Protein AF-A0A524JKC5-F1 (afdb_monomer)

Nearest PDB structures (foldseek):
  6xip-assembly1_C-2  TM=4.592E-01  e=2.725E+00  Severe acute respiratory syndrome coronavirus 2
  7s0r-assembly1_A  TM=3.149E-01  e=3.298E+00  Streptococcus agalactiae

Sequence (94 aa):
FPRSIRYCLIKAQISLHEITGNYIGTFKNKAERQLGRLRSDLDYANINEMIAVGLHEFLDDFQTKLFGVGEDISNTFFLLRPTNNEMHNKEVSQ

Radius of gyration: 19.46 Å; Cα contacts (8 Å, |Δi|>4): 41; chains: 1; bounding box: 54×44×41 Å

Secondary structure (DSSP, 8-state):
-HHHHHHHHHHHHHHHHHHHT--TT--SSHHHHHHHHHHHHHHH--HHHHHHH-HHHHHHHHHHHHHHHHHHHHHHHT-PPPPS-SSSSSSS--

Mean predicted aligned error: 8.49 Å

pLDDT: mean 84.78, std 14.66, range [39.34, 97.56]

Solvent-accessible surface area (backbone atoms only — not comparable to full-atom values): 5734 Å² total; per-residue (Å²): 113,70,67,60,54,54,49,50,48,53,51,52,52,52,55,52,27,64,76,69,74,48,61,92,95,64,66,91,51,68,28,54,46,47,47,52,49,58,44,47,56,60,73,69,58,47,71,69,57,40,56,74,73,29,60,66,58,50,50,52,52,52,50,55,54,51,50,53,29,51,49,35,41,41,62,72,77,63,64,72,72,78,74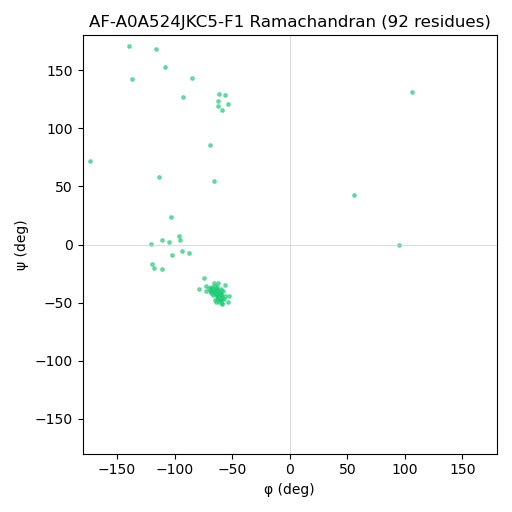,84,79,76,77,74,83,76,79,88,80,127

Foldseek 3Di:
DLVVVLVVLVVVLVVVCVVVVHDPPDDDFPLNVLSVVLSVCSVPDDPVVCVVVPVVVVVVVSVVSVVVSVVRCCVPPPPDDPPPPPVPPPPPDD

Structure (mmCIF, N/CA/C/O backbone):
data_AF-A0A524JKC5-F1
#
_entry.id   AF-A0A524JKC5-F1
#
loop_
_atom_site.group_PDB
_atom_site.id
_atom_site.type_symbol
_atom_site.label_atom_id
_atom_site.label_alt_id
_atom_site.label_comp_id
_atom_site.label_asym_id
_atom_site.label_entity_id
_atom_site.label_seq_id
_atom_site.pdbx_PDB_ins_code
_atom_site.Cartn_x
_atom_site.Cartn_y
_atom_site.Cartn_z
_atom_site.occupancy
_atom_site.B_iso_or_equiv
_atom_site.auth_seq_id
_atom_site.auth_comp_id
_atom_site.auth_asym_id
_atom_site.auth_atom_id
_atom_site.pdbx_PDB_model_num
ATOM 1 N N . PHE A 1 1 ? 19.727 1.453 -1.027 1.00 65.06 1 PHE A N 1
ATOM 2 C CA . PHE A 1 1 ? 18.444 2.133 -0.765 1.00 65.06 1 PHE A CA 1
ATOM 3 C C . PHE A 1 1 ? 17.244 1.168 -0.619 1.00 65.06 1 PHE A C 1
ATOM 5 O O . PHE A 1 1 ? 16.528 1.315 0.363 1.00 65.06 1 PHE A O 1
ATOM 12 N N . PRO A 1 2 ? 17.037 0.119 -1.447 1.00 77.88 2 PRO A N 1
ATOM 13 C CA . PRO A 1 2 ? 15.831 -0.726 -1.334 1.00 77.88 2 PRO A CA 1
ATOM 14 C C . PRO A 1 2 ? 15.723 -1.464 0.011 1.00 77.88 2 PRO A C 1
ATOM 16 O O . PRO A 1 2 ? 14.643 -1.618 0.574 1.00 77.88 2 PRO A O 1
ATOM 19 N N . ARG A 1 3 ? 16.873 -1.850 0.587 1.00 84.88 3 ARG A N 1
ATOM 20 C CA . ARG A 1 3 ? 16.942 -2.515 1.898 1.00 84.88 3 ARG A CA 1
ATOM 21 C C . ARG A 1 3 ? 16.430 -1.650 3.054 1.00 84.88 3 ARG A C 1
ATOM 23 O O . ARG A 1 3 ? 15.776 -2.189 3.939 1.00 84.88 3 ARG A O 1
ATOM 30 N N . SER A 1 4 ? 16.708 -0.343 3.058 1.00 90.69 4 SER A N 1
ATOM 31 C CA . SER A 1 4 ? 16.237 0.547 4.128 1.00 90.69 4 SER A CA 1
ATOM 32 C C . SER A 1 4 ? 14.736 0.797 4.018 1.00 90.69 4 SER A C 1
ATOM 34 O O . SER A 1 4 ? 14.052 0.727 5.031 1.00 90.69 4 SER A O 1
ATOM 36 N N . ILE A 1 5 ? 14.202 0.976 2.804 1.00 90.75 5 ILE A N 1
ATOM 37 C CA . ILE A 1 5 ? 12.747 1.068 2.593 1.00 90.75 5 ILE A CA 1
ATOM 38 C C . ILE A 1 5 ? 12.048 -0.195 3.079 1.00 90.75 5 ILE A C 1
ATOM 40 O O . ILE A 1 5 ? 11.108 -0.120 3.865 1.00 90.75 5 ILE A O 1
ATOM 44 N N . ARG A 1 6 ? 12.534 -1.359 2.650 1.00 91.38 6 ARG A N 1
ATOM 45 C CA . ARG A 1 6 ? 11.982 -2.648 3.061 1.00 91.38 6 ARG A CA 1
ATOM 46 C C . ARG A 1 6 ? 11.974 -2.805 4.580 1.00 91.38 6 ARG A C 1
ATOM 48 O O . ARG A 1 6 ? 10.973 -3.230 5.149 1.00 91.38 6 ARG A O 1
ATOM 55 N N . TYR A 1 7 ? 13.072 -2.432 5.239 1.00 93.38 7 TYR A N 1
ATOM 56 C CA . TYR A 1 7 ? 13.153 -2.430 6.697 1.00 93.38 7 TYR A CA 1
ATOM 57 C C . TYR A 1 7 ? 12.092 -1.514 7.327 1.00 93.38 7 TYR A C 1
ATOM 59 O O . TYR A 1 7 ? 11.376 -1.947 8.229 1.00 93.38 7 TYR A O 1
ATOM 67 N N . CYS A 1 8 ? 11.930 -0.288 6.821 1.00 95.00 8 CYS A N 1
ATOM 68 C CA . CYS A 1 8 ? 10.910 0.642 7.305 1.00 95.00 8 CYS A CA 1
ATOM 69 C C . CYS A 1 8 ? 9.486 0.095 7.129 1.00 95.00 8 CYS A C 1
ATOM 71 O O . CYS A 1 8 ? 8.701 0.178 8.069 1.00 95.00 8 CYS A O 1
ATOM 73 N N . LEU A 1 9 ? 9.160 -0.518 5.984 1.00 94.69 9 LEU A N 1
ATOM 74 C CA . LEU A 1 9 ? 7.843 -1.131 5.757 1.00 94.69 9 LEU A CA 1
ATOM 75 C C . LEU A 1 9 ? 7.562 -2.275 6.739 1.00 94.69 9 LEU A C 1
ATOM 77 O O . LEU A 1 9 ? 6.462 -2.363 7.280 1.00 94.69 9 LEU A O 1
ATOM 81 N N . ILE A 1 10 ? 8.561 -3.119 7.022 1.00 94.56 10 ILE A N 1
ATOM 82 C CA . ILE A 1 10 ? 8.441 -4.186 8.027 1.00 94.56 10 ILE A CA 1
ATOM 83 C C . ILE A 1 10 ? 8.172 -3.588 9.411 1.00 94.56 10 ILE A C 1
ATOM 85 O O . ILE A 1 10 ? 7.272 -4.043 10.115 1.00 94.56 10 ILE A O 1
ATOM 89 N N . LYS A 1 11 ? 8.926 -2.555 9.807 1.00 96.31 11 LYS A N 1
ATOM 90 C CA . LYS A 1 11 ? 8.728 -1.890 11.101 1.00 96.31 11 LYS A CA 1
ATOM 91 C C . LYS A 1 11 ? 7.357 -1.226 11.198 1.00 96.31 11 LYS A C 1
ATOM 93 O O . LYS A 1 11 ? 6.703 -1.401 12.220 1.00 96.31 11 LYS A O 1
ATOM 98 N N . ALA A 1 12 ? 6.904 -0.551 10.144 1.00 95.06 12 ALA A N 1
ATOM 99 C CA . ALA A 1 12 ? 5.573 0.043 10.086 1.00 95.06 12 ALA A CA 1
ATOM 100 C C . ALA A 1 12 ? 4.473 -1.019 10.227 1.00 95.06 12 ALA A C 1
ATOM 102 O O . ALA A 1 12 ? 3.529 -0.819 10.984 1.00 95.06 12 ALA A O 1
ATOM 103 N N . GLN A 1 13 ? 4.615 -2.171 9.561 1.00 93.94 13 GLN A N 1
ATOM 104 C CA . GLN A 1 13 ? 3.641 -3.260 9.650 1.00 93.94 13 GLN A CA 1
ATOM 105 C C . GLN A 1 13 ? 3.576 -3.855 11.060 1.00 93.94 13 GLN A C 1
ATOM 107 O O . GLN A 1 13 ? 2.484 -4.082 11.572 1.00 93.94 13 GLN A O 1
ATOM 112 N N . ILE A 1 14 ? 4.731 -4.064 11.705 1.00 94.25 14 ILE A N 1
ATOM 113 C CA . ILE A 1 14 ? 4.790 -4.506 13.106 1.00 94.25 14 ILE A CA 1
ATOM 114 C C . ILE A 1 14 ? 4.075 -3.493 14.001 1.00 94.25 14 ILE A C 1
ATOM 116 O O . ILE A 1 14 ? 3.188 -3.874 14.752 1.00 94.25 14 ILE A O 1
ATOM 120 N N . SER A 1 15 ? 4.404 -2.205 13.887 1.00 94.81 15 SER A N 1
ATOM 121 C CA . SER A 1 15 ? 3.755 -1.160 14.683 1.00 94.81 15 SER A CA 1
ATOM 122 C C . SER A 1 15 ? 2.241 -1.121 14.479 1.00 94.81 15 SER A C 1
ATOM 124 O O . SER A 1 15 ? 1.502 -0.953 15.442 1.00 94.81 15 SER A O 1
ATOM 126 N N . LEU A 1 16 ? 1.768 -1.306 13.246 1.00 93.12 16 LEU A N 1
ATOM 127 C CA . LEU A 1 16 ? 0.340 -1.292 12.952 1.00 93.12 16 LEU A CA 1
ATOM 128 C C . L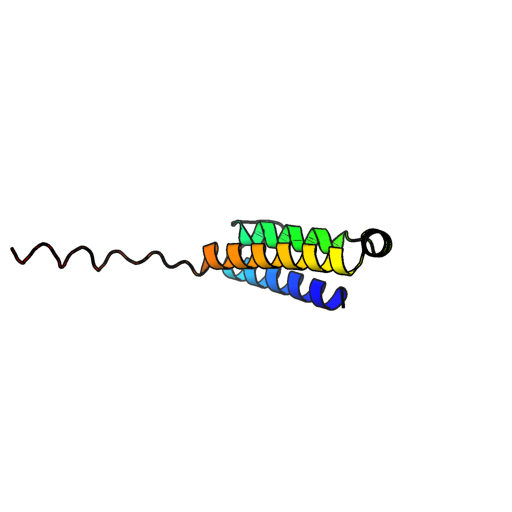EU A 1 16 ? -0.388 -2.482 13.590 1.00 93.12 16 LEU A C 1
ATOM 130 O O . LEU A 1 16 ? -1.450 -2.294 14.174 1.00 93.12 16 LEU A O 1
ATOM 134 N N . HIS A 1 17 ? 0.217 -3.671 13.546 1.00 93.38 17 HIS A N 1
ATOM 135 C CA . HIS A 1 17 ? -0.304 -4.866 14.209 1.00 93.38 17 HIS A CA 1
ATOM 136 C C . HIS A 1 17 ? -0.316 -4.750 15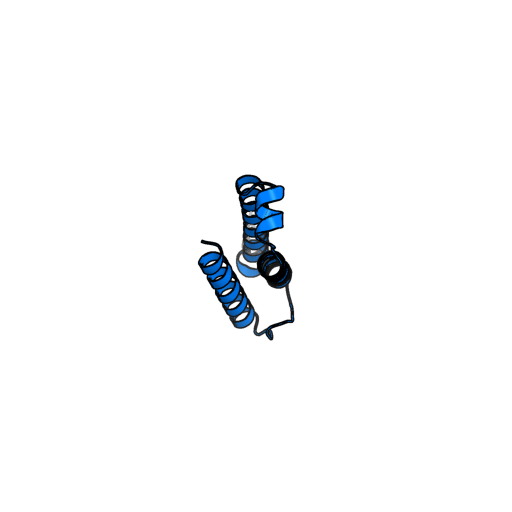.737 1.00 93.38 17 HIS A C 1
ATOM 138 O O . HIS A 1 17 ? -1.275 -5.187 16.372 1.00 93.38 17 HIS A O 1
ATOM 144 N N . GLU A 1 18 ? 0.705 -4.123 16.327 1.00 93.69 18 GLU A N 1
ATOM 145 C CA . GLU A 1 18 ? 0.744 -3.832 17.766 1.00 93.69 18 GLU A CA 1
ATOM 146 C C . GLU A 1 18 ? -0.399 -2.885 18.171 1.00 93.69 18 GLU A C 1
ATOM 148 O O . GLU A 1 18 ? -1.086 -3.132 19.159 1.00 93.69 18 GLU A O 1
ATOM 153 N N . ILE A 1 19 ? -0.668 -1.839 17.378 1.00 92.44 19 ILE A N 1
ATOM 154 C CA . ILE A 1 19 ? -1.760 -0.883 17.639 1.00 92.44 19 ILE A CA 1
ATOM 155 C C . ILE A 1 19 ? -3.138 -1.557 17.545 1.00 92.44 19 ILE A C 1
ATOM 157 O O . ILE A 1 19 ? -4.032 -1.267 18.338 1.00 92.44 19 ILE A O 1
ATOM 161 N N . THR A 1 20 ? -3.343 -2.444 16.571 1.00 91.38 20 THR A N 1
ATOM 162 C CA . THR A 1 20 ? -4.640 -3.099 16.320 1.00 91.38 20 THR A CA 1
ATOM 163 C C . THR A 1 20 ? -4.847 -4.384 17.129 1.00 91.38 20 THR A C 1
ATOM 165 O O . THR A 1 20 ? -5.930 -4.986 17.069 1.00 91.38 20 THR A O 1
ATOM 168 N N . GLY A 1 21 ? -3.811 -4.848 17.838 1.00 89.81 21 GLY A N 1
ATOM 169 C CA . GLY A 1 21 ? -3.776 -6.161 18.480 1.00 89.81 21 GLY A CA 1
ATOM 170 C C . GLY A 1 21 ? -4.047 -7.286 17.479 1.00 89.81 21 GLY A C 1
ATOM 171 O O . GLY A 1 21 ? -4.889 -8.155 17.727 1.00 89.81 21 GLY A O 1
ATOM 172 N N . ASN A 1 22 ? -3.457 -7.207 16.286 1.00 85.31 22 ASN A N 1
ATOM 173 C CA . ASN A 1 22 ? -3.653 -8.182 15.218 1.00 85.31 22 ASN A CA 1
ATOM 174 C C . ASN A 1 22 ? -2.412 -9.058 15.009 1.00 85.31 22 ASN A C 1
ATOM 176 O O . ASN A 1 22 ? -1.292 -8.639 15.283 1.00 85.31 22 ASN A O 1
ATOM 180 N N . TYR A 1 23 ? -2.600 -10.286 14.519 1.00 81.06 23 TYR A N 1
ATOM 181 C CA . TYR A 1 23 ? -1.479 -11.192 14.265 1.00 81.06 23 TYR A CA 1
ATOM 182 C C . TYR A 1 23 ? -0.850 -10.935 12.889 1.00 81.06 23 TYR A C 1
ATOM 184 O O . TYR A 1 23 ? -1.553 -10.676 11.905 1.00 81.06 23 TYR A O 1
ATOM 192 N N . ILE A 1 24 ? 0.477 -11.070 12.809 1.00 74.56 24 ILE A N 1
ATOM 193 C CA . ILE A 1 24 ? 1.248 -10.910 11.570 1.00 74.56 24 ILE A CA 1
ATOM 194 C C . ILE A 1 24 ? 0.722 -11.869 10.493 1.00 74.56 24 ILE A C 1
ATOM 196 O O . ILE A 1 24 ? 0.612 -13.070 10.708 1.00 74.56 24 ILE A O 1
ATOM 200 N N . GLY A 1 25 ? 0.432 -11.339 9.305 1.00 74.81 25 GLY A N 1
ATOM 201 C CA . GLY A 1 25 ? -0.104 -12.123 8.183 1.00 74.81 25 GLY A CA 1
ATOM 202 C C . GLY A 1 25 ? -1.631 -12.103 8.073 1.00 74.81 25 GLY A C 1
ATOM 203 O O . GLY A 1 25 ? -2.182 -12.665 7.132 1.00 74.81 25 GLY A O 1
ATOM 204 N N . THR A 1 26 ? -2.314 -11.406 8.981 1.00 81.75 26 THR A N 1
ATOM 205 C CA . THR A 1 26 ? -3.744 -11.086 8.869 1.00 81.75 26 THR A CA 1
ATOM 206 C C . THR A 1 26 ? -3.940 -9.572 8.756 1.00 81.75 26 THR A C 1
ATOM 208 O O . THR A 1 26 ? -3.002 -8.808 8.969 1.00 81.75 26 THR A O 1
ATOM 211 N N . PHE A 1 27 ? -5.143 -9.111 8.408 1.00 88.06 27 PHE A N 1
ATOM 212 C CA . PHE A 1 27 ? -5.482 -7.685 8.415 1.00 88.06 27 PHE A CA 1
ATOM 213 C C . PHE A 1 27 ? 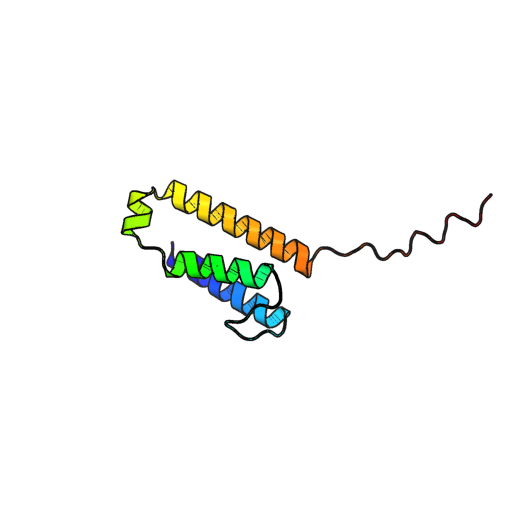-6.877 -7.467 9.010 1.00 88.06 27 PHE A C 1
ATOM 215 O O . PHE A 1 27 ? -7.789 -8.255 8.768 1.00 88.06 27 PHE A O 1
ATOM 222 N N . LYS A 1 28 ? -7.050 -6.384 9.768 1.00 87.62 28 LYS A N 1
ATOM 223 C CA . LYS A 1 28 ? -8.323 -5.941 10.359 1.00 87.62 28 LYS A CA 1
ATOM 224 C C . LYS A 1 28 ? -8.856 -4.658 9.734 1.00 87.62 28 LYS A C 1
ATOM 226 O O . LYS A 1 28 ? -10.043 -4.372 9.843 1.00 87.62 28 LYS A O 1
ATOM 231 N N . ASN A 1 29 ? -7.998 -3.871 9.092 1.00 91.06 29 ASN A N 1
ATOM 232 C CA . ASN A 1 29 ? -8.379 -2.603 8.480 1.00 91.06 29 ASN A CA 1
ATOM 233 C C . ASN A 1 29 ? -7.688 -2.399 7.127 1.00 91.06 29 ASN A C 1
ATOM 235 O O . ASN A 1 29 ? -6.814 -3.167 6.708 1.00 91.06 29 ASN A O 1
ATOM 239 N N . LYS A 1 30 ? -8.124 -1.353 6.421 1.00 93.12 30 LYS A N 1
ATOM 240 C CA . LYS A 1 30 ? -7.625 -1.026 5.086 1.00 93.12 30 LYS A CA 1
ATOM 241 C C . LYS A 1 30 ? -6.131 -0.679 5.106 1.00 93.12 30 LYS A C 1
ATOM 243 O O . LYS A 1 30 ? -5.411 -1.145 4.225 1.00 93.12 30 LYS A O 1
ATOM 248 N N . ALA A 1 31 ? -5.670 0.033 6.137 1.00 94.38 31 ALA A N 1
ATOM 249 C CA . ALA A 1 31 ? -4.270 0.414 6.303 1.00 94.38 31 ALA A CA 1
ATOM 250 C C . ALA A 1 31 ? -3.336 -0.805 6.401 1.00 94.38 31 ALA A C 1
ATOM 252 O O . ALA A 1 31 ? -2.355 -0.884 5.666 1.00 94.38 31 ALA A O 1
ATOM 253 N N . GLU A 1 32 ? -3.669 -1.798 7.234 1.00 94.62 32 GLU A N 1
ATOM 254 C CA . GLU A 1 32 ? -2.896 -3.044 7.359 1.00 94.62 32 GLU A CA 1
ATOM 255 C C . GLU A 1 32 ? -2.826 -3.800 6.037 1.00 94.62 32 GLU A C 1
ATOM 257 O O . GLU A 1 32 ? -1.762 -4.280 5.639 1.00 94.62 32 GLU A O 1
ATOM 262 N N . ARG A 1 33 ? -3.955 -3.869 5.324 1.00 94.31 33 ARG A N 1
ATOM 263 C CA . ARG A 1 33 ? -4.026 -4.551 4.034 1.00 94.31 33 ARG A CA 1
ATOM 264 C C . ARG A 1 33 ? -3.167 -3.861 2.972 1.00 94.31 33 ARG A C 1
ATOM 266 O O . ARG A 1 33 ? -2.422 -4.546 2.273 1.00 94.31 33 ARG A O 1
ATOM 273 N N . GLN A 1 34 ? -3.266 -2.537 2.827 1.00 96.06 34 GLN A N 1
ATOM 274 C CA . GLN A 1 34 ? -2.482 -1.810 1.821 1.00 96.06 34 GLN A CA 1
ATOM 275 C C . GLN A 1 34 ? -0.992 -1.802 2.157 1.00 96.06 34 GLN A C 1
ATOM 277 O O . GLN A 1 34 ? -0.174 -2.012 1.265 1.00 96.06 34 GLN A O 1
ATOM 282 N N . LEU A 1 35 ? -0.629 -1.645 3.433 1.00 95.69 35 LEU A N 1
ATOM 283 C CA . LEU A 1 35 ? 0.767 -1.701 3.857 1.00 95.69 35 LEU A CA 1
ATOM 284 C C . LEU A 1 35 ? 1.379 -3.086 3.607 1.00 95.69 35 LEU A C 1
ATOM 286 O O . LEU A 1 35 ? 2.497 -3.184 3.100 1.00 95.69 35 LEU A O 1
ATOM 290 N N . GLY A 1 36 ? 0.631 -4.154 3.903 1.00 94.38 36 GLY A N 1
ATOM 291 C CA . GLY A 1 36 ? 1.034 -5.522 3.581 1.00 94.38 36 GLY A CA 1
ATOM 292 C C . GLY A 1 36 ? 1.253 -5.720 2.080 1.00 94.38 36 GLY A C 1
ATOM 293 O O . GLY A 1 36 ? 2.288 -6.250 1.683 1.00 94.38 36 GLY A O 1
ATOM 294 N N . ARG A 1 37 ? 0.332 -5.221 1.244 1.00 94.31 37 ARG A N 1
ATOM 295 C CA . ARG A 1 37 ? 0.458 -5.280 -0.219 1.00 94.31 37 ARG A CA 1
ATOM 296 C C . ARG A 1 37 ? 1.689 -4.528 -0.724 1.00 94.31 37 ARG A C 1
ATOM 298 O O . ARG A 1 37 ? 2.465 -5.105 -1.470 1.00 94.31 37 ARG A O 1
ATOM 305 N N . LEU A 1 38 ? 1.901 -3.288 -0.283 1.00 95.25 38 LEU A N 1
ATOM 306 C CA . LEU A 1 38 ? 3.061 -2.482 -0.680 1.00 95.25 38 LEU A CA 1
ATOM 307 C C . LEU A 1 38 ? 4.384 -3.155 -0.295 1.00 95.25 38 LEU A C 1
ATOM 309 O O . LEU A 1 38 ? 5.344 -3.150 -1.065 1.00 95.25 38 LEU A O 1
ATOM 313 N N . ARG A 1 39 ? 4.437 -3.766 0.893 1.00 93.75 39 ARG A N 1
ATOM 314 C CA . ARG A 1 39 ? 5.596 -4.554 1.311 1.00 93.75 39 ARG A CA 1
ATOM 315 C C . ARG A 1 39 ? 5.800 -5.767 0.403 1.00 93.75 39 ARG A C 1
ATOM 317 O O . ARG A 1 39 ? 6.934 -6.006 0.002 1.00 93.75 39 ARG A O 1
ATOM 324 N N . SER A 1 40 ? 4.742 -6.515 0.087 1.00 92.38 40 SER A N 1
ATOM 325 C CA . SER A 1 40 ? 4.826 -7.663 -0.821 1.00 92.38 40 SER A CA 1
ATOM 326 C C . SER A 1 40 ? 5.289 -7.250 -2.216 1.00 92.38 40 SER A C 1
ATOM 328 O O . SER A 1 40 ? 6.196 -7.884 -2.740 1.00 92.38 40 SER A O 1
ATOM 330 N N . ASP A 1 41 ? 4.752 -6.164 -2.779 1.00 90.88 41 ASP A N 1
ATOM 331 C CA . ASP A 1 41 ? 5.196 -5.615 -4.067 1.00 90.88 41 ASP A CA 1
ATOM 332 C C . ASP A 1 41 ? 6.717 -5.378 -4.064 1.00 90.88 41 ASP A C 1
ATOM 334 O O . ASP A 1 41 ? 7.408 -5.766 -5.002 1.00 90.88 41 ASP A O 1
ATOM 338 N N . LEU A 1 42 ? 7.262 -4.806 -2.982 1.00 90.19 42 LEU A N 1
ATOM 339 C CA . LEU A 1 42 ? 8.703 -4.585 -2.839 1.00 90.19 42 LEU A CA 1
ATOM 340 C C . LEU A 1 42 ? 9.499 -5.879 -2.583 1.00 90.19 42 LEU A C 1
ATOM 342 O O . LEU A 1 42 ? 10.629 -5.994 -3.048 1.00 90.19 42 LEU A O 1
ATOM 346 N N . ASP A 1 43 ? 8.941 -6.838 -1.836 1.00 90.19 43 ASP A N 1
ATOM 347 C CA . ASP A 1 43 ? 9.557 -8.148 -1.565 1.00 90.19 43 ASP A CA 1
ATOM 348 C C . ASP A 1 43 ? 9.686 -8.993 -2.849 1.00 90.19 43 ASP A C 1
ATOM 350 O O . ASP A 1 43 ? 10.656 -9.738 -2.992 1.00 90.19 43 ASP A O 1
ATOM 354 N N . TYR A 1 44 ? 8.738 -8.856 -3.782 1.00 89.38 44 TYR A N 1
ATOM 355 C CA . TYR A 1 44 ? 8.736 -9.545 -5.078 1.00 89.38 44 TYR A CA 1
ATOM 356 C C . TYR A 1 44 ? 9.365 -8.736 -6.217 1.00 89.38 44 TYR A C 1
ATOM 358 O O . TYR A 1 44 ? 9.529 -9.267 -7.314 1.00 89.38 44 TYR A O 1
ATOM 366 N N . ALA A 1 45 ? 9.738 -7.478 -5.976 1.00 87.06 45 ALA A N 1
ATOM 367 C CA . ALA A 1 45 ? 10.332 -6.632 -6.997 1.00 87.06 45 ALA A CA 1
ATOM 368 C C . ALA A 1 45 ? 11.672 -7.209 -7.485 1.00 87.06 45 ALA A C 1
ATOM 370 O O . ALA A 1 45 ? 12.610 -7.420 -6.709 1.00 87.06 45 ALA A O 1
ATOM 371 N N . ASN A 1 46 ? 11.779 -7.431 -8.795 1.00 86.31 46 ASN A N 1
ATOM 372 C CA . ASN A 1 46 ? 13.015 -7.859 -9.433 1.00 86.31 46 ASN A CA 1
ATOM 373 C C . ASN A 1 46 ? 13.799 -6.640 -9.929 1.00 86.31 46 ASN A C 1
ATOM 375 O O . ASN A 1 46 ? 13.287 -5.839 -10.706 1.00 86.31 46 ASN A O 1
ATOM 379 N N . ILE A 1 47 ? 15.071 -6.524 -9.537 1.00 83.81 47 ILE A N 1
ATOM 380 C CA . ILE A 1 47 ? 15.917 -5.391 -9.936 1.00 83.81 47 ILE A CA 1
ATOM 381 C C . ILE A 1 47 ? 16.011 -5.221 -11.460 1.00 83.81 47 ILE A C 1
ATOM 383 O O . ILE A 1 47 ? 16.045 -4.093 -11.942 1.00 83.81 47 ILE A O 1
ATOM 387 N N . ASN A 1 48 ? 16.006 -6.316 -12.225 1.00 85.56 48 ASN A N 1
ATOM 388 C CA . ASN A 1 48 ? 16.081 -6.254 -13.684 1.00 85.56 48 ASN A CA 1
ATOM 389 C C . ASN A 1 48 ? 14.785 -5.701 -14.290 1.00 85.56 48 ASN A C 1
ATOM 391 O O . ASN A 1 48 ? 14.839 -4.919 -15.232 1.00 85.56 48 ASN A O 1
ATOM 395 N N . GLU A 1 49 ? 13.632 -6.055 -13.720 1.00 84.00 49 GLU A N 1
ATOM 396 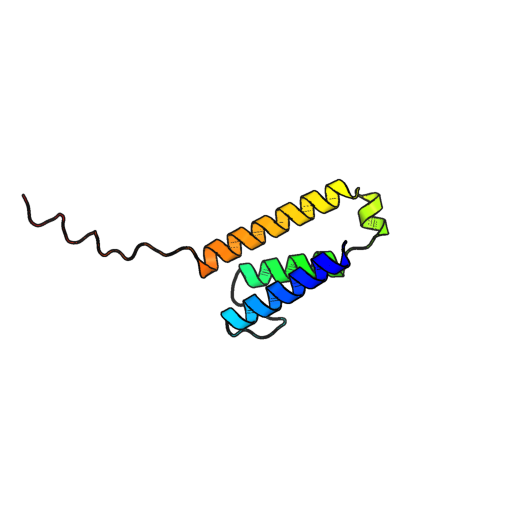C CA . GLU A 1 49 ? 12.327 -5.521 -14.132 1.00 84.00 49 GLU A CA 1
ATOM 397 C C . GLU A 1 49 ? 12.194 -4.044 -13.753 1.00 84.00 49 GLU A C 1
ATOM 399 O O . GLU A 1 49 ? 11.738 -3.240 -14.559 1.00 84.00 49 GLU A O 1
ATOM 404 N N . MET A 1 50 ? 12.672 -3.662 -12.564 1.00 84.56 50 MET A N 1
ATOM 405 C CA . MET A 1 50 ? 12.693 -2.266 -12.115 1.00 84.56 50 MET A CA 1
ATOM 406 C C . MET A 1 50 ? 13.545 -1.388 -13.037 1.00 84.56 50 MET A C 1
ATOM 408 O O . MET A 1 50 ? 13.153 -0.275 -13.368 1.00 84.56 50 MET A O 1
ATOM 412 N N . ILE A 1 51 ? 14.707 -1.887 -13.470 1.00 84.88 51 ILE A N 1
ATOM 413 C CA . ILE A 1 51 ? 15.563 -1.173 -14.425 1.00 84.88 51 ILE A CA 1
ATOM 414 C C . ILE A 1 51 ? 14.901 -1.111 -15.808 1.00 84.88 51 ILE A C 1
ATOM 416 O O . ILE A 1 51 ? 14.997 -0.079 -16.465 1.00 84.88 51 ILE A O 1
ATOM 420 N N . ALA A 1 52 ? 14.217 -2.176 -16.240 1.00 87.75 52 ALA A N 1
ATOM 421 C CA . ALA A 1 52 ? 13.538 -2.221 -17.536 1.00 87.75 52 ALA A CA 1
ATOM 422 C C . ALA A 1 52 ? 12.334 -1.266 -17.627 1.00 87.75 52 ALA A C 1
ATOM 424 O O . ALA A 1 52 ? 12.107 -0.682 -18.682 1.00 87.75 52 ALA A O 1
ATOM 425 N N . VAL A 1 53 ? 11.580 -1.102 -16.535 1.00 84.00 53 VAL A N 1
ATOM 426 C CA . VAL A 1 53 ? 10.477 -0.127 -16.422 1.00 84.00 53 VAL A CA 1
ATOM 427 C C . VAL A 1 53 ? 10.998 1.304 -16.271 1.00 84.00 53 VAL A C 1
ATOM 429 O O . VAL A 1 53 ? 10.340 2.241 -16.710 1.00 84.00 53 VAL A O 1
ATOM 432 N N . GLY A 1 54 ? 12.186 1.455 -15.686 1.00 89.19 54 GLY A N 1
ATOM 433 C CA . GLY A 1 54 ? 12.777 2.734 -15.330 1.00 89.19 54 GLY A CA 1
ATOM 434 C C . GLY A 1 54 ? 12.722 2.959 -13.819 1.00 89.19 54 GLY A C 1
ATOM 435 O O . GLY A 1 54 ? 11.710 2.737 -13.145 1.00 89.19 54 GLY A O 1
ATOM 436 N N . LEU A 1 55 ? 13.869 3.343 -13.248 1.00 88.62 55 LEU A N 1
ATOM 437 C CA . LEU A 1 55 ? 14.010 3.445 -11.796 1.00 88.62 55 LEU A CA 1
ATOM 438 C C . LEU A 1 55 ? 13.163 4.584 -11.224 1.00 88.62 55 LEU A C 1
ATOM 440 O O . LEU A 1 55 ? 12.626 4.437 -10.132 1.00 88.62 55 LEU A O 1
ATOM 444 N N . HIS A 1 56 ? 13.052 5.707 -11.933 1.00 90.69 56 HIS A N 1
ATOM 445 C CA . HIS A 1 56 ? 12.267 6.852 -11.471 1.00 90.69 56 HIS A CA 1
ATOM 446 C C . HIS A 1 56 ? 10.774 6.528 -11.477 1.00 90.69 56 HIS A C 1
ATOM 448 O O . HIS A 1 56 ? 10.089 6.774 -10.494 1.00 90.69 56 HIS A O 1
ATOM 454 N N . GLU A 1 57 ? 10.312 5.855 -12.520 1.00 91.94 57 GLU A N 1
ATOM 455 C CA . GLU A 1 57 ? 8.941 5.404 -12.704 1.00 91.94 57 GLU A CA 1
ATOM 456 C C . GLU A 1 57 ? 8.536 4.408 -11.612 1.00 91.94 57 GLU A C 1
ATOM 458 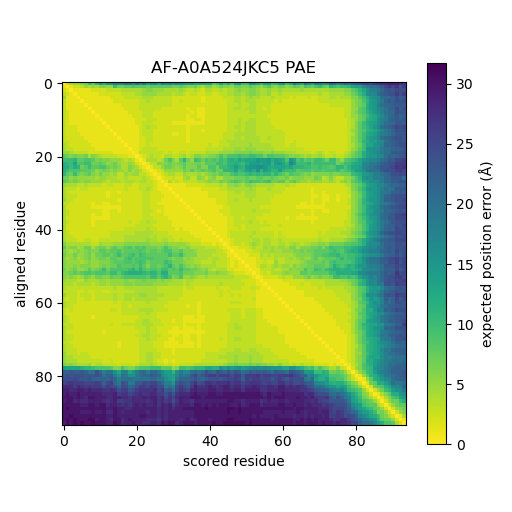O O . GLU A 1 57 ? 7.466 4.525 -11.013 1.00 91.94 57 GLU A O 1
ATOM 463 N N . PHE A 1 58 ? 9.425 3.463 -11.281 1.00 89.44 58 PHE A N 1
ATOM 464 C CA . PHE A 1 58 ? 9.222 2.581 -10.135 1.00 89.44 58 PHE A CA 1
ATOM 465 C C . PHE A 1 58 ? 9.116 3.367 -8.820 1.00 89.44 58 PHE A C 1
ATOM 467 O O . PHE A 1 58 ? 8.274 3.057 -7.974 1.00 89.44 58 PHE A O 1
ATOM 474 N N . LEU A 1 59 ? 9.994 4.354 -8.613 1.00 90.44 59 LEU A N 1
ATOM 475 C CA . LEU A 1 59 ? 9.996 5.158 -7.393 1.00 90.44 59 LEU A CA 1
ATOM 476 C C . LEU A 1 59 ? 8.719 5.988 -7.261 1.00 90.44 59 LEU A C 1
ATOM 478 O O . LEU A 1 59 ? 8.185 6.064 -6.156 1.00 90.44 59 LEU A O 1
ATOM 482 N N . ASP A 1 60 ? 8.215 6.549 -8.355 1.00 93.88 60 ASP A N 1
ATOM 483 C CA . ASP A 1 60 ? 6.982 7.336 -8.380 1.00 93.88 60 ASP A CA 1
ATOM 484 C C . ASP A 1 60 ? 5.754 6.466 -8.071 1.00 93.88 60 ASP A C 1
ATOM 486 O O . ASP A 1 60 ? 4.914 6.846 -7.246 1.00 93.88 60 ASP A O 1
ATOM 490 N N . ASP A 1 61 ? 5.667 5.259 -8.646 1.00 92.56 61 ASP A N 1
ATOM 491 C CA . ASP A 1 61 ? 4.611 4.293 -8.305 1.00 92.56 61 ASP A CA 1
ATOM 492 C C . ASP A 1 61 ? 4.696 3.877 -6.830 1.00 92.56 61 ASP A C 1
ATOM 494 O O . ASP A 1 61 ? 3.698 3.893 -6.100 1.00 92.56 61 ASP A O 1
ATOM 498 N N . PHE A 1 62 ? 5.906 3.571 -6.351 1.00 92.69 62 PHE A N 1
ATOM 499 C CA . PHE A 1 62 ? 6.130 3.216 -4.955 1.00 92.69 62 PHE A CA 1
ATOM 500 C C . PHE A 1 62 ? 5.704 4.345 -4.006 1.00 92.69 62 PHE A C 1
ATOM 502 O O . PHE A 1 62 ? 5.009 4.093 -3.018 1.00 92.69 62 PHE A O 1
ATOM 509 N N . GLN A 1 63 ? 6.095 5.588 -4.299 1.00 94.25 63 GLN A N 1
ATOM 510 C CA . GLN A 1 63 ? 5.717 6.760 -3.510 1.00 94.25 63 GLN A CA 1
ATOM 511 C C . GLN A 1 63 ? 4.203 6.968 -3.517 1.00 94.25 63 GLN A C 1
ATOM 513 O O . GLN A 1 63 ? 3.616 7.147 -2.452 1.00 94.25 63 GLN A O 1
ATOM 518 N N . THR A 1 64 ? 3.555 6.863 -4.678 1.00 97.06 64 THR A N 1
ATOM 519 C CA . THR A 1 64 ? 2.096 6.985 -4.813 1.00 97.06 64 THR A CA 1
ATOM 520 C C . THR A 1 64 ? 1.364 5.971 -3.932 1.00 97.06 64 THR A C 1
ATOM 522 O O . THR A 1 64 ? 0.464 6.331 -3.169 1.00 97.06 64 THR A O 1
ATOM 525 N N . LYS A 1 65 ? 1.789 4.703 -3.961 1.00 96.31 65 LYS A N 1
ATOM 526 C CA . LYS A 1 65 ? 1.227 3.654 -3.095 1.00 96.31 65 LYS A CA 1
ATOM 527 C C . LYS A 1 65 ? 1.481 3.932 -1.614 1.00 96.31 65 LYS A C 1
ATOM 529 O O . LYS A 1 65 ? 0.587 3.722 -0.793 1.00 96.31 65 LYS A O 1
ATOM 534 N N . LEU A 1 66 ? 2.675 4.410 -1.261 1.00 96.69 66 LEU A N 1
ATOM 535 C CA . LEU A 1 66 ? 3.018 4.759 0.118 1.00 96.69 66 LEU A CA 1
ATOM 536 C C . LEU A 1 66 ? 2.150 5.908 0.648 1.00 96.69 66 LEU A C 1
ATOM 538 O O . LEU A 1 66 ? 1.685 5.834 1.786 1.00 96.69 66 LEU A O 1
ATOM 542 N N . PHE A 1 67 ? 1.881 6.929 -0.167 1.00 96.88 67 PHE A N 1
ATOM 543 C CA . PHE A 1 67 ? 0.954 8.001 0.196 1.00 96.88 67 PHE A CA 1
ATOM 544 C C . PHE A 1 67 ? -0.456 7.468 0.454 1.00 96.88 67 PHE A C 1
ATOM 546 O O . PHE A 1 67 ? -1.036 7.792 1.488 1.00 96.88 67 PHE A O 1
ATOM 553 N N . GLY A 1 68 ? -0.965 6.575 -0.402 1.00 97.56 68 GLY A N 1
ATOM 554 C CA . GLY A 1 68 ? -2.267 5.932 -0.187 1.00 97.56 68 GLY A CA 1
ATOM 555 C C . GLY A 1 68 ? -2.341 5.132 1.121 1.00 97.56 68 GLY A C 1
ATOM 556 O O . GLY A 1 68 ? -3.346 5.182 1.829 1.00 97.56 68 GLY A O 1
ATOM 557 N N . VAL A 1 69 ? -1.256 4.446 1.505 1.00 96.94 69 VAL A N 1
ATOM 558 C CA . VAL A 1 69 ? -1.158 3.803 2.830 1.00 96.94 69 VAL A CA 1
ATOM 559 C C . VAL A 1 69 ? -1.232 4.844 3.951 1.00 96.94 69 VAL A C 1
ATOM 561 O O . VAL A 1 69 ? -1.923 4.621 4.944 1.00 96.94 69 VAL A O 1
ATOM 564 N N . GLY A 1 70 ? -0.548 5.981 3.802 1.00 95.88 70 GLY A N 1
ATOM 565 C CA . GLY A 1 70 ? -0.596 7.090 4.756 1.00 95.88 70 GLY A CA 1
ATOM 566 C C . GLY A 1 70 ? -2.006 7.658 4.942 1.00 95.88 70 GLY A C 1
ATOM 567 O O . GLY A 1 70 ? -2.439 7.859 6.078 1.00 95.88 70 GLY A O 1
ATOM 568 N N . GLU A 1 71 ? -2.752 7.843 3.853 1.00 96.50 71 GLU A N 1
ATOM 569 C CA . GLU A 1 71 ? -4.158 8.255 3.909 1.00 96.50 71 GLU A CA 1
ATOM 570 C C . GLU A 1 71 ? -5.026 7.216 4.621 1.00 96.50 71 GLU A C 1
ATOM 572 O O . GLU A 1 71 ? -5.824 7.567 5.489 1.00 96.50 71 GLU A O 1
ATOM 577 N N . ASP A 1 72 ? -4.847 5.929 4.320 1.00 95.69 72 ASP A N 1
ATOM 578 C CA . ASP A 1 72 ? -5.600 4.863 4.979 1.00 95.69 72 ASP A CA 1
ATOM 579 C C . ASP A 1 72 ? -5.301 4.788 6.485 1.00 95.69 72 ASP A C 1
ATOM 581 O O . ASP A 1 72 ? -6.215 4.545 7.279 1.00 95.69 72 ASP A O 1
ATOM 585 N N . ILE A 1 73 ? -4.053 5.035 6.901 1.00 94.75 73 ILE A N 1
ATOM 586 C CA . ILE A 1 73 ? -3.672 5.156 8.317 1.00 94.75 73 ILE A CA 1
ATOM 587 C C . ILE A 1 73 ? -4.366 6.367 8.948 1.00 94.75 73 ILE A C 1
ATOM 589 O O . ILE A 1 73 ? -5.004 6.224 9.993 1.00 94.75 73 ILE A O 1
ATOM 593 N N . SER A 1 74 ? -4.287 7.536 8.306 1.00 94.50 74 SER A N 1
ATOM 594 C CA . SER A 1 74 ? -4.948 8.764 8.767 1.00 94.50 74 SER A CA 1
ATOM 595 C C . SER A 1 74 ? -6.445 8.538 8.986 1.00 94.50 74 SER A C 1
ATOM 597 O O . SER A 1 74 ? -6.980 8.774 10.071 1.00 94.50 74 SER A O 1
ATOM 599 N N . ASN A 1 75 ? -7.103 7.945 7.991 1.00 93.19 75 ASN A N 1
ATOM 600 C CA . ASN A 1 75 ? -8.529 7.657 8.023 1.00 93.19 75 ASN A CA 1
ATOM 601 C C . ASN A 1 75 ? -8.916 6.644 9.105 1.00 93.19 75 ASN A C 1
ATOM 603 O O . ASN A 1 75 ? -9.989 6.754 9.694 1.00 93.19 75 ASN A O 1
ATOM 607 N N . THR A 1 76 ? -8.058 5.656 9.367 1.00 92.50 76 THR A N 1
ATOM 608 C CA . THR A 1 76 ? -8.348 4.589 10.333 1.00 92.50 76 THR A CA 1
ATOM 609 C C . THR A 1 76 ? -8.146 5.043 11.781 1.00 92.50 76 THR A C 1
ATOM 611 O O . THR A 1 76 ? -8.920 4.640 12.646 1.00 92.50 76 THR A O 1
ATOM 614 N N . PHE A 1 77 ? -7.121 5.857 12.059 1.00 90.62 77 PHE A N 1
ATOM 615 C CA . PHE A 1 77 ? -6.686 6.138 13.436 1.00 90.62 77 PHE A CA 1
ATOM 616 C C . PHE A 1 77 ? -6.792 7.605 13.861 1.00 90.62 77 PHE A C 1
ATOM 618 O O . PHE A 1 77 ? -6.821 7.873 15.060 1.00 90.62 77 PHE A O 1
ATOM 625 N N . PHE A 1 78 ? -6.848 8.551 12.919 1.00 88.62 78 PHE A N 1
ATOM 626 C CA . PHE A 1 78 ? -6.721 9.984 13.215 1.00 88.62 78 PHE A CA 1
ATOM 627 C C . PHE A 1 78 ? -7.936 10.825 12.815 1.00 88.62 78 PHE A C 1
ATOM 629 O O . PHE A 1 78 ? -8.094 11.928 13.340 1.00 88.62 78 PHE A O 1
ATOM 636 N N . LEU A 1 79 ? -8.829 10.324 11.953 1.00 84.38 79 LEU A N 1
ATOM 637 C CA . LEU A 1 79 ? -10.125 10.964 11.716 1.00 84.38 79 LEU A CA 1
ATOM 638 C C . LEU A 1 79 ? -11.021 10.835 12.959 1.00 84.38 79 LEU A C 1
ATOM 640 O O . LEU A 1 79 ? -11.853 9.935 13.081 1.00 84.38 79 LEU A O 1
ATOM 644 N N . LEU A 1 80 ? -10.856 11.772 13.891 1.00 65.62 80 LEU A N 1
ATOM 645 C CA . LEU A 1 80 ? -11.824 12.053 14.942 1.00 65.62 80 LEU A CA 1
ATOM 646 C C . LEU A 1 80 ? -13.146 12.436 14.269 1.00 65.62 80 LEU A C 1
ATOM 648 O O . LEU A 1 80 ? -13.233 13.463 13.596 1.00 65.62 80 LEU A O 1
ATOM 652 N N . ARG A 1 81 ? -14.201 11.633 14.463 1.00 63.41 81 ARG A N 1
ATOM 653 C CA . ARG A 1 81 ? -15.554 12.162 14.257 1.00 63.41 81 ARG A CA 1
ATOM 654 C C . ARG A 1 81 ? -15.718 13.300 15.263 1.00 63.41 81 ARG A C 1
ATOM 656 O O . ARG A 1 81 ? -15.444 13.051 16.441 1.00 63.41 81 ARG A O 1
ATOM 663 N N . PRO A 1 82 ? -16.151 14.506 14.857 1.00 62.97 82 PRO A N 1
ATOM 664 C CA . PRO A 1 82 ? -16.534 15.510 15.834 1.00 62.97 82 PRO A CA 1
ATOM 665 C C . PRO A 1 82 ? -17.569 14.862 16.755 1.00 62.97 82 PRO A C 1
ATOM 667 O O . PRO A 1 82 ? -18.582 14.324 16.300 1.00 62.97 82 PRO A O 1
ATOM 670 N N . THR A 1 83 ? -17.269 14.807 18.051 1.00 57.03 83 THR A N 1
ATOM 671 C CA . THR A 1 83 ? -18.274 14.442 19.039 1.00 57.03 83 THR A CA 1
ATOM 672 C C . THR A 1 83 ? -19.338 15.526 18.939 1.00 57.03 83 THR A C 1
ATOM 674 O O . THR A 1 83 ? -19.035 16.706 19.090 1.00 57.03 83 THR A O 1
ATOM 677 N N . ASN A 1 84 ? -20.567 15.140 18.593 1.00 57.62 84 ASN A N 1
ATOM 678 C CA . ASN A 1 84 ? -21.721 16.028 18.421 1.00 57.62 84 ASN A CA 1
ATOM 679 C C . ASN A 1 84 ? -22.146 16.688 19.752 1.00 57.62 84 ASN A C 1
ATOM 681 O O . ASN A 1 84 ? -23.297 16.572 20.157 1.00 57.62 84 ASN A O 1
ATOM 685 N N . ASN A 1 85 ? -21.237 17.361 20.457 1.00 55.72 85 ASN A N 1
ATOM 686 C CA . ASN A 1 85 ? -21.525 18.073 21.698 1.00 55.72 85 ASN A CA 1
ATOM 687 C C . ASN A 1 85 ? -21.793 19.573 21.474 1.00 55.72 85 ASN A C 1
ATOM 689 O O . ASN A 1 85 ? -21.945 20.321 22.431 1.00 55.72 85 ASN A O 1
ATOM 693 N N . GLU A 1 86 ? -21.890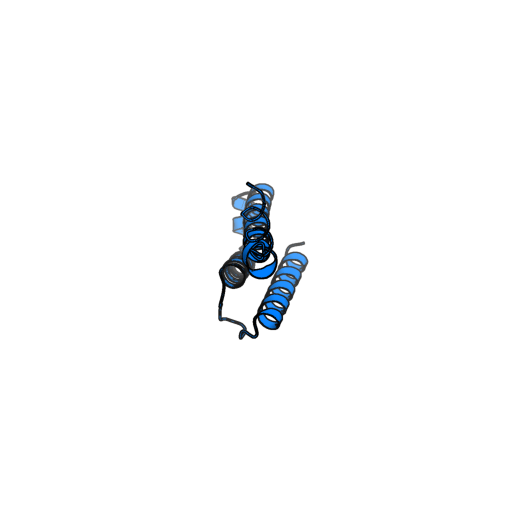 20.019 20.216 1.00 55.72 86 GLU A N 1
ATOM 694 C CA . GLU A 1 86 ? -22.218 21.411 19.858 1.00 55.72 86 GLU A CA 1
ATOM 695 C C .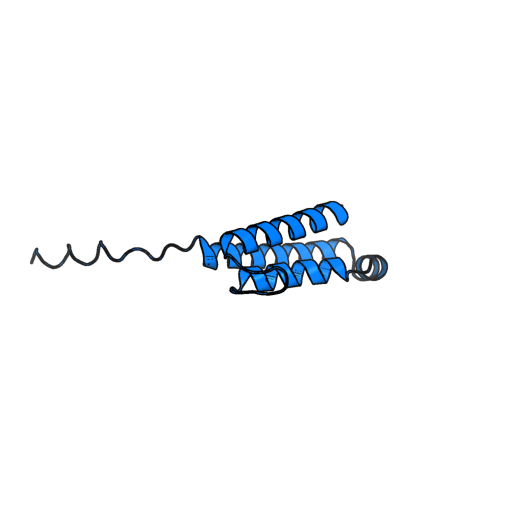 GLU A 1 86 ? -23.608 21.580 19.214 1.00 55.72 86 GLU A C 1
ATOM 697 O O . GLU A 1 86 ? -23.987 22.691 18.851 1.00 55.72 86 GLU A O 1
ATOM 702 N N . MET A 1 87 ? -24.415 20.515 19.107 1.00 53.22 87 MET A N 1
ATOM 703 C CA . MET A 1 87 ? -25.771 20.599 18.530 1.00 53.22 87 MET A CA 1
ATOM 704 C C . MET A 1 87 ? -26.902 20.781 19.559 1.00 53.22 87 MET A C 1
ATOM 706 O O . MET A 1 87 ? -28.058 20.824 19.158 1.00 53.22 87 MET A O 1
ATOM 710 N N . HIS A 1 88 ? -26.614 20.932 20.860 1.00 50.19 88 HIS A N 1
ATOM 711 C CA . HIS A 1 88 ? -27.660 21.148 21.879 1.00 50.19 88 HIS A CA 1
ATOM 712 C C . HIS A 1 88 ? -27.811 22.609 22.358 1.00 50.19 88 HIS A C 1
ATOM 714 O O . HIS A 1 88 ? -28.793 22.940 23.010 1.00 50.19 88 HIS A O 1
ATOM 720 N N . ASN A 1 89 ? -26.907 23.526 21.990 1.00 49.31 89 ASN A N 1
ATOM 721 C CA . ASN A 1 89 ? -26.907 24.901 22.526 1.00 49.31 89 ASN A CA 1
ATOM 722 C C . ASN A 1 89 ? -27.474 25.967 21.567 1.00 49.31 89 ASN A C 1
ATOM 724 O O . ASN A 1 89 ? -27.126 27.140 21.692 1.00 49.31 89 ASN A O 1
ATOM 728 N N . LYS A 1 90 ? -28.321 25.593 20.595 1.00 49.06 90 LYS A N 1
ATOM 729 C CA . LYS A 1 90 ? -28.952 26.561 19.670 1.00 49.06 90 LYS A CA 1
ATOM 730 C C . LYS A 1 90 ? -30.484 26.602 19.672 1.00 49.06 90 LYS A C 1
ATOM 732 O O . LYS A 1 90 ? -31.032 27.440 18.971 1.00 49.06 90 LYS A O 1
ATOM 737 N N . GLU A 1 91 ? -31.176 25.801 20.485 1.00 49.47 91 GLU A N 1
ATOM 738 C CA . GLU A 1 91 ? -32.655 25.814 20.530 1.00 49.47 91 GLU A CA 1
ATOM 739 C C . GLU A 1 91 ? -33.257 26.512 21.764 1.00 49.47 91 GLU A C 1
ATOM 741 O O . GLU A 1 91 ? -34.472 26.599 21.886 1.00 49.47 91 GLU A O 1
ATOM 746 N N . VAL A 1 92 ? -32.440 27.086 22.658 1.00 53.69 92 VAL A N 1
ATOM 747 C CA . VAL A 1 92 ? -32.930 27.884 23.803 1.00 53.69 92 VAL A CA 1
ATOM 748 C C . VAL A 1 92 ? -32.522 29.345 23.642 1.00 53.69 92 VAL A C 1
ATOM 750 O O . VAL A 1 92 ? -31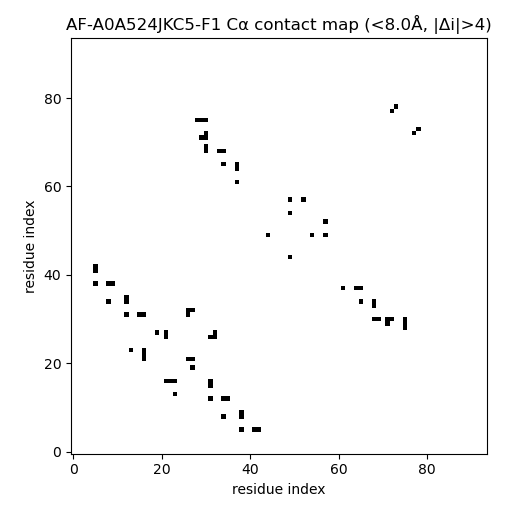.774 29.887 24.447 1.00 53.69 92 VAL A O 1
ATOM 753 N N . SER A 1 93 ? -32.938 29.970 22.543 1.00 47.75 93 SER A N 1
ATOM 754 C CA . SER A 1 93 ? -33.016 31.430 22.373 1.00 47.75 93 SER A CA 1
ATOM 755 C C . SER A 1 93 ? -33.685 31.736 21.034 1.00 47.75 93 SER A C 1
ATOM 757 O O . SER A 1 93 ? -33.006 32.143 20.094 1.00 47.75 93 SER A O 1
ATOM 759 N N . GLN A 1 94 ? -34.994 31.496 20.944 1.00 39.34 94 GLN A N 1
ATOM 760 C CA . GLN A 1 94 ? -35.957 32.321 20.201 1.00 39.34 94 GLN A CA 1
ATOM 761 C C . GLN A 1 94 ? -37.383 31.860 20.491 1.00 39.34 94 GLN A C 1
ATOM 763 O O . GLN A 1 94 ? -37.599 30.632 20.559 1.00 39.34 94 GLN A O 1
#